Protein AF-A0A8J8L079-F1 (afdb_monomer)

Secondary structure (DSSP, 8-state):
-----PPPHHHHHHHHIIIIIHHHHHHHHHHHHTT--HHHHHHHHHHHHHHHHHHHHHHHHHHHTS-TT-HHHHHHHHHHHHHS--S--HHHHHHHHHHHHHHHHHHHGGGSPTTHHHHSSSHHHHHHHHHHTTSGGGSHHHHTTTS-TTTT-----

Structure (mmCIF, N/CA/C/O backbone):
data_AF-A0A8J8L079-F1
#
_entry.id   AF-A0A8J8L079-F1
#
loop_
_atom_site.group_PDB
_atom_site.id
_atom_site.type_symbol
_atom_site.label_atom_id
_atom_site.label_alt_id
_atom_site.label_comp_id
_atom_site.label_asym_id
_atom_site.label_entity_id
_atom_site.label_seq_id
_atom_site.pdbx_PDB_ins_code
_atom_site.Cartn_x
_atom_site.Cartn_y
_atom_site.Cartn_z
_atom_site.occupancy
_atom_site.B_iso_or_equiv
_atom_site.auth_seq_id
_atom_site.auth_comp_id
_atom_site.auth_asym_id
_atom_site.auth_atom_id
_atom_site.pdbx_PDB_model_num
ATOM 1 N N . MET A 1 1 ? 16.466 -26.118 -8.893 1.00 33.19 1 MET A N 1
ATOM 2 C CA . MET A 1 1 ? 17.433 -25.226 -9.558 1.00 33.19 1 MET A CA 1
ATOM 3 C C . MET A 1 1 ? 16.615 -23.989 -9.813 1.00 33.19 1 MET A C 1
ATOM 5 O O . MET A 1 1 ? 15.963 -23.904 -10.842 1.00 33.19 1 MET A O 1
ATOM 9 N N . ASP A 1 2 ? 16.467 -23.184 -8.764 1.00 33.34 2 ASP A N 1
ATOM 10 C CA . ASP A 1 2 ? 15.599 -22.016 -8.809 1.00 33.34 2 ASP A CA 1
ATOM 11 C C . ASP A 1 2 ? 16.392 -20.956 -9.545 1.00 33.34 2 ASP A C 1
ATOM 13 O O . ASP A 1 2 ? 17.354 -20.402 -9.014 1.00 33.34 2 ASP A O 1
ATOM 17 N N . ASP A 1 3 ? 16.046 -20.778 -10.813 1.00 37.53 3 ASP A N 1
ATOM 18 C CA . ASP A 1 3 ? 16.428 -19.600 -11.564 1.00 37.53 3 ASP A CA 1
ATOM 19 C C . ASP A 1 3 ? 15.745 -18.431 -10.838 1.00 37.53 3 ASP A C 1
ATOM 21 O O . ASP A 1 3 ? 14.568 -18.142 -11.043 1.00 37.53 3 ASP A O 1
ATOM 25 N N . LEU A 1 4 ? 16.441 -17.853 -9.854 1.00 45.84 4 LEU A N 1
ATOM 26 C CA . LEU A 1 4 ? 16.062 -16.607 -9.199 1.00 45.84 4 LEU A CA 1
ATOM 27 C C . LEU A 1 4 ? 16.281 -15.508 -10.232 1.00 45.84 4 LEU A C 1
ATOM 29 O O . LEU A 1 4 ? 17.244 -14.747 -10.155 1.00 45.84 4 LEU A O 1
ATOM 33 N N . THR A 1 5 ? 15.420 -15.461 -11.245 1.00 58.56 5 THR A N 1
ATOM 34 C CA . THR A 1 5 ? 15.330 -14.292 -12.104 1.00 58.56 5 THR A CA 1
ATOM 35 C C . THR A 1 5 ? 14.971 -13.145 -11.171 1.00 58.56 5 THR A C 1
ATOM 37 O O . THR A 1 5 ? 13.895 -13.140 -10.570 1.00 58.56 5 THR A O 1
ATOM 40 N N . ALA A 1 6 ? 15.927 -12.244 -10.938 1.00 80.88 6 ALA A N 1
ATOM 41 C CA . ALA A 1 6 ? 15.677 -11.049 -10.154 1.00 80.88 6 ALA A CA 1
ATOM 42 C C . ALA A 1 6 ? 14.490 -10.321 -10.797 1.00 80.88 6 ALA A C 1
ATOM 44 O O . ALA A 1 6 ? 14.470 -10.135 -12.016 1.00 80.88 6 ALA A O 1
ATOM 45 N N . MET A 1 7 ? 13.483 -9.988 -9.988 1.00 90.56 7 MET A N 1
ATOM 46 C CA . MET A 1 7 ? 12.340 -9.210 -10.460 1.00 90.56 7 MET A CA 1
ATOM 47 C C . MET A 1 7 ? 12.852 -7.875 -11.003 1.00 90.56 7 MET A C 1
ATOM 49 O O . MET A 1 7 ? 13.812 -7.309 -10.481 1.00 90.56 7 MET A O 1
ATOM 53 N N . THR A 1 8 ? 12.217 -7.376 -12.060 1.00 94.69 8 THR A N 1
ATOM 54 C CA . THR A 1 8 ? 12.486 -6.003 -12.521 1.00 94.69 8 THR A CA 1
ATOM 55 C C . THR A 1 8 ? 12.064 -4.990 -11.448 1.00 94.69 8 THR A C 1
ATOM 57 O O . THR A 1 8 ? 11.170 -5.312 -10.666 1.00 94.69 8 THR A O 1
ATOM 60 N N . PRO A 1 9 ? 12.592 -3.755 -11.440 1.00 96.56 9 PRO A N 1
ATOM 61 C CA . PRO A 1 9 ? 12.195 -2.739 -10.459 1.00 96.56 9 PRO A CA 1
ATOM 62 C C . PRO A 1 9 ? 10.676 -2.503 -10.384 1.00 96.56 9 PRO A C 1
ATOM 64 O O . PRO A 1 9 ? 10.096 -2.482 -9.299 1.00 96.56 9 PRO A O 1
ATOM 67 N N . ALA A 1 10 ? 9.990 -2.437 -11.533 1.00 97.19 10 ALA A N 1
ATOM 68 C CA . ALA A 1 10 ? 8.532 -2.296 -11.583 1.00 97.19 10 ALA A CA 1
ATOM 69 C C . ALA A 1 10 ? 7.799 -3.522 -11.003 1.00 97.19 10 ALA A C 1
ATOM 71 O O . ALA A 1 10 ? 6.830 -3.390 -10.254 1.00 97.19 10 ALA A O 1
ATOM 72 N N . GLU A 1 11 ? 8.279 -4.732 -11.306 1.00 97.12 11 GLU A N 1
ATOM 73 C CA . GLU A 1 11 ? 7.733 -5.970 -10.741 1.00 97.12 11 GLU A CA 1
ATOM 74 C C . GLU A 1 11 ? 7.993 -6.074 -9.229 1.00 97.12 11 GLU A C 1
ATOM 76 O O . GLU A 1 11 ? 7.116 -6.510 -8.477 1.00 97.12 11 GLU A O 1
ATOM 81 N N . THR A 1 12 ? 9.164 -5.632 -8.765 1.00 97.38 12 THR A N 1
ATOM 82 C CA . THR A 1 12 ? 9.504 -5.526 -7.345 1.00 97.38 12 THR A CA 1
ATOM 83 C C . THR A 1 12 ? 8.547 -4.572 -6.642 1.00 97.38 12 THR A C 1
ATOM 85 O O . THR A 1 12 ? 7.959 -4.961 -5.632 1.00 97.38 12 THR A O 1
ATOM 88 N N . ALA A 1 13 ? 8.310 -3.380 -7.195 1.00 97.88 13 ALA A N 1
ATOM 89 C CA . ALA A 1 13 ? 7.375 -2.407 -6.639 1.00 97.88 13 ALA A CA 1
ATOM 90 C C . ALA A 1 13 ? 5.954 -2.982 -6.509 1.00 97.88 13 ALA A C 1
ATOM 92 O O . ALA A 1 13 ? 5.388 -2.991 -5.414 1.00 97.88 13 ALA A O 1
ATOM 93 N N . LEU A 1 14 ? 5.413 -3.581 -7.577 1.00 98.25 14 LEU A N 1
ATOM 94 C CA . LEU A 1 14 ? 4.108 -4.259 -7.546 1.00 98.25 14 LEU A CA 1
ATOM 95 C C . LEU A 1 14 ? 4.072 -5.394 -6.506 1.00 98.25 14 LEU A C 1
ATOM 97 O O . LEU A 1 14 ? 3.123 -5.516 -5.724 1.00 98.25 14 LEU A O 1
ATOM 101 N N . SER A 1 15 ? 5.130 -6.206 -6.437 1.00 97.81 15 SER A N 1
ATOM 102 C CA . SER A 1 15 ? 5.268 -7.257 -5.426 1.00 97.81 15 SER A CA 1
ATOM 103 C C . SER A 1 15 ? 5.249 -6.685 -4.006 1.00 97.81 15 SER A C 1
ATOM 105 O O . SER A 1 15 ? 4.612 -7.271 -3.129 1.00 97.81 15 SER A O 1
ATOM 107 N N . LEU A 1 16 ? 5.917 -5.559 -3.744 1.00 98.00 16 LEU A N 1
ATOM 108 C CA . LEU A 1 16 ? 5.918 -4.913 -2.430 1.00 98.00 16 LEU A CA 1
ATOM 109 C C . LEU A 1 16 ? 4.517 -4.426 -2.053 1.00 98.00 16 LEU A C 1
ATOM 111 O O . LEU A 1 16 ? 4.025 -4.786 -0.978 1.00 98.00 16 LEU A O 1
ATOM 115 N N . LEU A 1 17 ? 3.826 -3.728 -2.956 1.00 98.19 17 LEU A N 1
ATOM 116 C CA . LEU A 1 17 ? 2.460 -3.255 -2.723 1.00 98.19 17 LEU A CA 1
ATOM 117 C C . LEU A 1 17 ? 1.517 -4.409 -2.334 1.00 98.19 17 LEU A C 1
ATOM 119 O O . LEU A 1 17 ? 0.853 -4.348 -1.298 1.00 98.19 17 LEU A O 1
ATOM 123 N N . PHE A 1 18 ? 1.518 -5.522 -3.077 1.00 98.06 18 PHE A N 1
ATOM 124 C CA . PHE A 1 18 ? 0.526 -6.594 -2.878 1.00 98.06 18 PHE A CA 1
ATOM 125 C C . PHE A 1 18 ? 0.964 -7.751 -1.965 1.00 98.06 18 PHE A C 1
ATOM 127 O O . PHE A 1 18 ? 0.120 -8.465 -1.401 1.00 98.06 18 PHE A O 1
ATOM 134 N N . ARG A 1 19 ? 2.270 -7.964 -1.753 1.00 96.38 19 ARG A N 1
ATOM 135 C CA . ARG A 1 19 ? 2.754 -8.931 -0.748 1.00 96.38 19 ARG A CA 1
ATOM 136 C C . ARG A 1 19 ? 2.970 -8.311 0.619 1.00 96.38 19 ARG A C 1
ATOM 138 O O . ARG A 1 19 ? 2.817 -9.044 1.597 1.00 96.38 19 ARG A O 1
ATOM 145 N N . LYS A 1 20 ? 3.372 -7.039 0.700 1.00 96.00 20 LYS A N 1
ATOM 146 C CA . LYS A 1 20 ? 3.748 -6.397 1.967 1.00 96.00 20 LYS A CA 1
ATOM 147 C C . LYS A 1 20 ? 2.668 -5.466 2.484 1.00 96.00 20 LYS A C 1
ATOM 149 O O . LYS A 1 20 ? 2.304 -5.627 3.639 1.00 96.00 20 LYS A O 1
ATOM 154 N N . LEU A 1 21 ? 2.130 -4.564 1.663 1.00 98.31 21 LEU A N 1
ATOM 155 C CA . LEU A 1 21 ? 1.194 -3.541 2.148 1.00 98.31 21 LEU A CA 1
ATOM 156 C C . LEU A 1 21 ? -0.267 -3.998 2.141 1.00 98.31 21 LEU A C 1
ATOM 158 O O . LEU A 1 21 ? -0.940 -3.869 3.161 1.00 98.31 21 LEU A O 1
ATOM 162 N N . HIS A 1 22 ? -0.738 -4.615 1.055 1.00 98.25 22 HIS A N 1
ATOM 163 C CA . HIS A 1 22 ? -2.122 -5.090 0.935 1.00 98.25 22 HIS A CA 1
ATOM 164 C C . HIS A 1 22 ? -2.608 -5.929 2.137 1.00 98.25 22 HIS A C 1
ATOM 166 O O . HIS A 1 22 ? -3.701 -5.665 2.636 1.00 98.25 22 HIS A O 1
ATOM 172 N N . PRO A 1 23 ? -1.826 -6.887 2.687 1.00 98.06 23 PRO A N 1
ATOM 173 C CA . PRO A 1 23 ? -2.260 -7.646 3.862 1.00 98.06 23 PRO A CA 1
ATOM 174 C C . PRO A 1 23 ? -2.579 -6.791 5.093 1.00 98.06 23 PRO A C 1
ATOM 176 O O . PRO A 1 23 ? -3.427 -7.182 5.885 1.00 98.06 23 PRO A O 1
ATOM 179 N N . HIS A 1 24 ? -1.942 -5.629 5.260 1.00 98.38 24 HIS A N 1
ATOM 180 C CA . HIS A 1 24 ? -2.239 -4.734 6.379 1.00 98.38 24 HIS A CA 1
ATOM 181 C C . HIS A 1 24 ? -3.590 -4.030 6.224 1.00 98.38 24 HIS A C 1
ATOM 183 O O . HIS A 1 24 ? -4.258 -3.798 7.232 1.00 98.38 24 HIS A O 1
ATOM 189 N N . LEU A 1 25 ? -4.013 -3.740 4.987 1.00 98.25 25 LEU A N 1
ATOM 190 C CA . LEU A 1 25 ? -5.367 -3.255 4.709 1.00 98.25 25 LEU A CA 1
ATOM 191 C C . LEU A 1 25 ? -6.395 -4.342 5.035 1.00 98.25 25 LEU A C 1
ATOM 193 O O . LEU A 1 25 ? -7.384 -4.087 5.716 1.00 98.25 25 LEU A O 1
ATOM 197 N N . GLU A 1 26 ? -6.128 -5.582 4.625 1.00 97.88 26 GLU A N 1
ATOM 198 C CA . GLU A 1 26 ? -7.019 -6.703 4.925 1.00 97.88 26 GLU A CA 1
ATOM 199 C C . GLU A 1 26 ? -7.104 -6.985 6.427 1.00 97.88 26 GLU A C 1
ATOM 201 O O . GLU A 1 26 ? -8.205 -7.140 6.955 1.00 97.88 26 GLU A O 1
ATOM 206 N N . ASP A 1 27 ? -5.982 -6.986 7.147 1.00 98.06 27 ASP A N 1
ATOM 207 C CA . ASP A 1 27 ? -5.970 -7.134 8.606 1.00 98.06 27 ASP A CA 1
ATOM 208 C C . ASP A 1 27 ? -6.814 -6.045 9.289 1.00 98.06 27 ASP A C 1
ATOM 210 O O . ASP A 1 27 ? -7.569 -6.347 10.218 1.00 98.06 27 ASP A O 1
ATOM 214 N N . ALA A 1 28 ? -6.731 -4.797 8.810 1.00 97.56 28 ALA A N 1
ATOM 215 C CA . ALA A 1 28 ? -7.531 -3.681 9.308 1.00 97.56 28 ALA A CA 1
ATOM 216 C C . ALA A 1 28 ? -9.029 -3.897 9.053 1.00 97.56 28 ALA A C 1
ATOM 218 O O . ALA A 1 28 ? -9.827 -3.838 9.988 1.00 97.56 28 ALA A O 1
ATOM 219 N N . ALA A 1 29 ? -9.414 -4.229 7.817 1.00 96.56 29 ALA A N 1
ATOM 220 C CA . ALA A 1 29 ? -10.805 -4.499 7.458 1.00 96.56 29 ALA A CA 1
ATOM 221 C C . ALA A 1 29 ? -11.401 -5.642 8.298 1.00 96.56 29 ALA A C 1
ATOM 223 O O . ALA A 1 29 ? -12.502 -5.522 8.837 1.00 96.56 29 ALA A O 1
ATOM 224 N N . HIS A 1 30 ? -10.649 -6.730 8.485 1.00 97.00 30 HIS A N 1
ATOM 225 C CA . HIS A 1 30 ? -11.069 -7.853 9.320 1.00 97.00 30 HIS A CA 1
ATOM 226 C C . HIS A 1 30 ? -11.174 -7.482 10.805 1.00 97.00 30 HIS A C 1
ATOM 228 O O . HIS A 1 30 ? -12.050 -7.998 11.502 1.00 97.00 30 HIS A O 1
ATOM 234 N N . ALA A 1 31 ? -10.284 -6.628 11.313 1.00 96.62 31 ALA A N 1
ATOM 235 C CA . ALA A 1 31 ? -10.343 -6.144 12.688 1.00 96.62 31 ALA A CA 1
ATOM 236 C C . ALA A 1 31 ? -11.593 -5.279 12.917 1.00 96.62 31 ALA A C 1
ATOM 238 O O . ALA A 1 31 ? -12.323 -5.508 13.883 1.00 96.62 31 ALA A O 1
ATOM 239 N N . LEU A 1 32 ? -11.892 -4.363 11.992 1.00 94.50 32 LEU A N 1
ATOM 240 C CA . LEU A 1 32 ? -13.083 -3.511 12.045 1.00 94.50 32 LEU A CA 1
ATOM 241 C C . LEU A 1 32 ? -14.375 -4.329 11.974 1.00 94.50 32 LEU A C 1
ATOM 243 O O . LEU A 1 32 ? -15.256 -4.153 12.812 1.00 94.50 32 LEU A O 1
ATOM 247 N N . ALA A 1 33 ? -14.457 -5.295 11.054 1.00 95.06 33 ALA A N 1
ATOM 248 C CA . ALA A 1 33 ? -15.627 -6.164 10.909 1.00 95.06 33 ALA A CA 1
ATOM 249 C C . ALA A 1 33 ? -15.948 -6.977 12.178 1.00 95.06 33 ALA A C 1
ATOM 251 O O . ALA A 1 33 ? -17.098 -7.352 12.404 1.00 95.06 33 ALA A O 1
ATOM 252 N N . ARG A 1 34 ? -14.943 -7.253 13.020 1.00 96.31 34 ARG A N 1
ATOM 253 C CA . ARG A 1 34 ? -15.115 -7.952 14.303 1.00 96.31 34 ARG A CA 1
ATOM 254 C C . ARG A 1 34 ? -15.252 -7.017 15.507 1.00 96.31 34 ARG A C 1
ATOM 256 O O . ARG A 1 34 ? -15.377 -7.518 16.622 1.00 96.31 34 ARG A O 1
ATOM 263 N N . GLY A 1 35 ? -15.206 -5.698 15.312 1.00 94.69 35 GLY A N 1
ATOM 264 C CA . GLY A 1 35 ? -15.239 -4.721 16.401 1.00 94.69 35 GLY A CA 1
ATOM 265 C C . GLY A 1 35 ? -14.001 -4.786 17.299 1.00 94.69 35 GLY A C 1
ATOM 266 O O . GLY A 1 35 ? -14.128 -4.811 18.523 1.00 94.69 35 GLY A O 1
ATOM 267 N N . ALA A 1 36 ? -12.808 -4.881 16.702 1.00 94.81 36 ALA A N 1
ATOM 268 C CA . ALA A 1 36 ? -11.546 -4.905 17.437 1.00 94.81 36 ALA A CA 1
ATOM 269 C C . ALA A 1 36 ? -11.406 -3.702 18.382 1.00 94.81 36 ALA A C 1
ATOM 271 O O . ALA A 1 36 ? -11.788 -2.578 18.062 1.00 94.81 36 ALA A O 1
ATOM 272 N N . ALA A 1 37 ? -10.822 -3.941 19.555 1.00 94.94 37 ALA A N 1
ATOM 273 C CA . ALA A 1 37 ? -10.591 -2.886 20.534 1.00 94.94 37 ALA A CA 1
ATOM 274 C C . ALA A 1 37 ? -9.522 -1.893 20.046 1.00 94.94 37 ALA A C 1
ATOM 276 O O . ALA A 1 37 ? -8.586 -2.276 19.344 1.00 94.94 37 ALA A O 1
ATOM 277 N N . ARG A 1 38 ? -9.586 -0.645 20.525 1.00 94.31 38 ARG A N 1
ATOM 278 C CA . ARG A 1 38 ? -8.629 0.428 20.191 1.00 94.31 38 ARG A CA 1
ATOM 279 C C . ARG A 1 38 ? -7.160 -0.000 20.267 1.00 94.31 38 ARG A C 1
ATOM 281 O O . ARG A 1 38 ? -6.416 0.193 19.315 1.00 94.31 38 ARG A O 1
ATOM 288 N N . ARG A 1 39 ? -6.760 -0.692 21.339 1.00 94.56 39 ARG A N 1
ATOM 289 C CA . ARG A 1 39 ? -5.384 -1.202 21.514 1.00 94.56 39 ARG A CA 1
ATOM 290 C C . ARG A 1 39 ? -4.930 -2.142 20.389 1.00 94.56 39 ARG A C 1
ATOM 292 O O . ARG A 1 39 ? -3.744 -2.223 20.073 1.00 94.56 39 ARG A O 1
ATOM 299 N N . GLU A 1 40 ? -5.851 -2.910 19.812 1.00 96.69 40 GLU A N 1
ATOM 300 C CA . GLU A 1 40 ? -5.541 -3.756 18.662 1.00 96.69 40 GLU A CA 1
ATOM 301 C C . GLU A 1 40 ? -5.331 -2.915 17.400 1.00 96.69 40 GLU A C 1
ATOM 303 O O . GLU A 1 40 ? -4.367 -3.172 16.679 1.00 96.69 40 GLU A O 1
ATOM 308 N N . LEU A 1 41 ? -6.164 -1.895 17.181 1.00 96.62 41 LEU A N 1
ATOM 309 C CA . LEU A 1 41 ? -6.032 -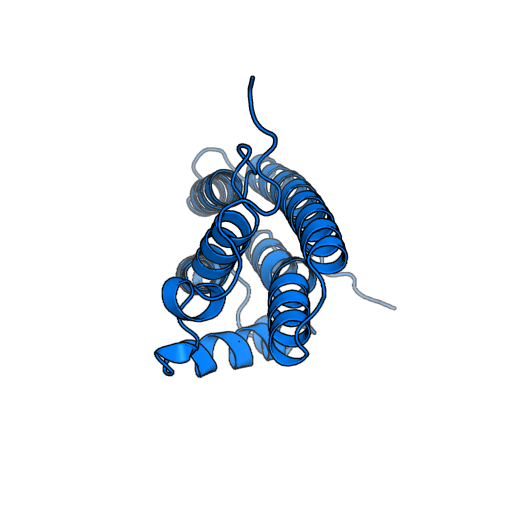0.954 16.065 1.00 96.62 41 LEU A CA 1
ATOM 310 C C . LEU A 1 41 ? -4.725 -0.150 16.153 1.00 96.62 41 LEU A C 1
ATOM 312 O O . LEU A 1 41 ? -3.995 -0.085 15.172 1.00 96.62 41 LEU A O 1
ATOM 316 N N . GLU A 1 42 ? -4.345 0.337 17.336 1.00 96.19 42 GLU A N 1
ATOM 317 C CA . GLU A 1 42 ? -3.044 0.989 17.582 1.00 96.19 42 GLU A CA 1
ATOM 318 C C . GLU A 1 42 ? -1.866 0.069 17.221 1.00 96.19 42 GLU A C 1
ATOM 320 O O . GLU A 1 42 ? -0.886 0.478 16.598 1.00 96.19 42 GLU A O 1
ATOM 325 N N . ARG A 1 43 ? -1.960 -1.224 17.556 1.00 97.38 43 ARG A N 1
ATOM 326 C CA . ARG A 1 43 ? -0.936 -2.207 17.175 1.00 97.38 43 ARG A CA 1
ATOM 327 C C . ARG A 1 43 ? -0.897 -2.430 15.662 1.00 97.38 43 ARG A C 1
ATOM 329 O O . ARG A 1 43 ? 0.186 -2.631 15.112 1.00 97.38 43 ARG A O 1
ATOM 336 N N . LEU A 1 44 ? -2.050 -2.472 14.997 1.00 98.19 44 LEU A N 1
ATOM 337 C CA . LEU A 1 44 ? -2.114 -2.602 13.540 1.00 98.19 44 LEU A CA 1
ATOM 338 C C . LEU A 1 44 ? -1.562 -1.354 12.845 1.00 98.19 44 LEU A C 1
ATOM 340 O O . LEU A 1 44 ? -0.845 -1.499 11.857 1.00 98.19 44 LEU A O 1
ATOM 344 N N . HIS A 1 45 ? -1.789 -0.170 13.413 1.00 97.88 45 HIS A N 1
ATOM 345 C CA . HIS A 1 45 ? -1.198 1.075 12.942 1.00 97.88 45 HIS A CA 1
ATOM 346 C C . HIS A 1 45 ? 0.331 1.001 12.923 1.00 97.88 45 HIS A C 1
ATOM 348 O O . HIS A 1 45 ? 0.940 1.133 11.864 1.00 97.88 45 HIS A O 1
ATOM 354 N N . LEU A 1 46 ? 0.962 0.665 14.053 1.00 97.19 46 LEU A N 1
ATOM 355 C CA . LEU A 1 46 ? 2.424 0.541 14.133 1.00 97.19 46 LEU A CA 1
ATOM 356 C C . LEU A 1 46 ? 2.988 -0.480 13.132 1.00 97.19 46 LEU A C 1
ATOM 358 O O . LEU A 1 46 ? 4.056 -0.272 12.550 1.00 97.19 46 LEU A O 1
ATOM 362 N N . LYS A 1 47 ? 2.266 -1.586 12.908 1.00 98.25 47 LYS A N 1
ATOM 363 C CA . LYS A 1 47 ? 2.644 -2.588 11.902 1.00 98.25 47 LYS A CA 1
ATOM 364 C C . LYS A 1 47 ? 2.588 -2.021 10.485 1.00 98.25 47 LYS A C 1
ATOM 366 O O . LYS A 1 47 ? 3.525 -2.261 9.729 1.00 98.25 47 LYS A O 1
ATOM 371 N N . LEU A 1 48 ? 1.530 -1.284 10.146 1.00 98.38 48 LEU A N 1
ATOM 372 C CA . LEU A 1 48 ? 1.383 -0.645 8.841 1.00 98.38 48 LEU A CA 1
ATOM 373 C C . LEU A 1 48 ? 2.500 0.377 8.600 1.00 98.38 48 LEU A C 1
ATOM 375 O O . LEU A 1 48 ? 3.165 0.306 7.572 1.00 98.38 48 LEU A O 1
ATOM 379 N N . ILE A 1 49 ? 2.771 1.256 9.568 1.00 97.75 49 ILE A N 1
ATOM 380 C CA . ILE A 1 49 ? 3.848 2.257 9.482 1.00 97.75 49 ILE A CA 1
ATOM 381 C C . ILE A 1 49 ? 5.205 1.580 9.267 1.00 97.75 49 ILE A C 1
ATOM 383 O O . ILE A 1 49 ? 5.952 1.943 8.362 1.00 97.75 49 ILE A O 1
ATOM 387 N N . THR A 1 50 ? 5.494 0.520 10.025 1.00 97.75 50 THR A N 1
ATOM 388 C CA . THR A 1 50 ? 6.732 -0.257 9.854 1.00 97.75 50 THR A CA 1
ATOM 389 C C . THR A 1 50 ? 6.826 -0.898 8.465 1.00 97.75 50 THR A C 1
ATOM 391 O O . THR A 1 5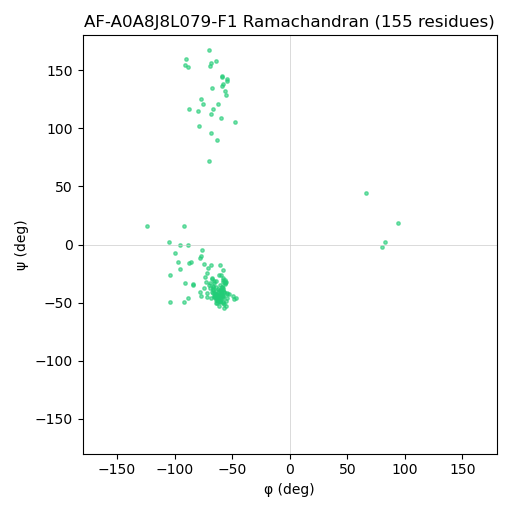0 ? 7.906 -0.957 7.88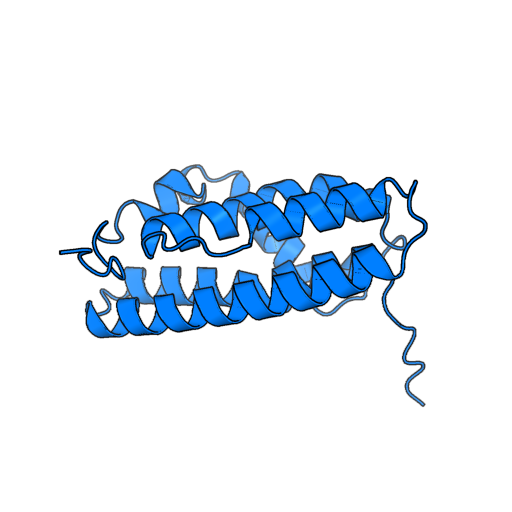0 1.00 97.75 50 THR A O 1
ATOM 394 N N . ALA A 1 51 ? 5.718 -1.421 7.936 1.00 98.38 51 ALA A N 1
ATOM 395 C CA . ALA A 1 51 ? 5.691 -2.038 6.613 1.00 98.38 51 ALA A CA 1
ATOM 396 C C . ALA A 1 51 ? 5.864 -1.009 5.489 1.00 98.38 51 ALA A C 1
ATOM 398 O O . ALA A 1 51 ? 6.561 -1.297 4.515 1.00 98.38 51 ALA A O 1
ATOM 399 N N . ARG A 1 52 ? 5.286 0.187 5.646 1.00 98.38 52 ARG A N 1
ATOM 400 C CA . ARG A 1 52 ? 5.463 1.317 4.728 1.00 98.38 52 ARG A CA 1
ATOM 401 C C . ARG A 1 52 ? 6.907 1.786 4.694 1.00 98.38 52 ARG A C 1
ATOM 403 O O . ARG A 1 52 ? 7.474 1.793 3.614 1.00 98.38 52 ARG A O 1
ATOM 410 N N . LEU A 1 53 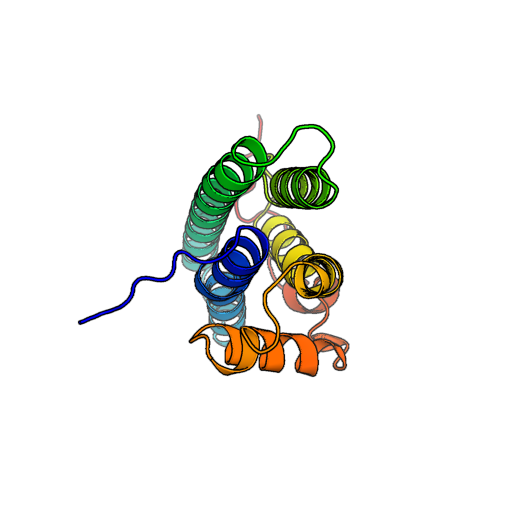? 7.533 2.033 5.847 1.00 98.31 53 LEU A N 1
ATOM 411 C CA . LEU A 1 53 ? 8.950 2.423 5.917 1.00 98.31 53 LEU A CA 1
ATOM 412 C C . LEU A 1 53 ? 9.866 1.425 5.200 1.00 98.31 53 LEU A C 1
ATOM 414 O O . LEU A 1 53 ? 10.699 1.814 4.395 1.00 98.31 53 LEU A O 1
ATOM 418 N N . LYS A 1 54 ? 9.663 0.122 5.429 1.00 98.19 54 LYS A N 1
ATOM 419 C CA . LYS A 1 54 ? 10.427 -0.924 4.727 1.00 98.19 54 LYS A CA 1
ATOM 420 C C . LYS A 1 54 ? 10.148 -0.974 3.229 1.00 98.19 54 LYS A C 1
ATOM 422 O O . LYS A 1 54 ? 10.998 -1.410 2.466 1.00 98.19 54 LYS A O 1
ATOM 427 N N . THR A 1 55 ? 8.931 -0.631 2.819 1.00 98.25 55 THR A N 1
ATOM 428 C CA . THR A 1 55 ? 8.566 -0.588 1.401 1.00 98.25 55 THR A CA 1
ATOM 429 C C . THR A 1 55 ? 9.229 0.607 0.730 1.00 98.25 55 THR A C 1
ATOM 431 O O . THR A 1 55 ? 9.834 0.417 -0.313 1.00 98.25 55 THR A O 1
ATOM 434 N N . VAL A 1 56 ? 9.191 1.781 1.363 1.00 98.50 56 VAL A N 1
ATOM 435 C CA . VAL A 1 56 ? 9.871 3.010 0.925 1.00 98.50 56 VAL A CA 1
ATOM 436 C C . VAL A 1 56 ? 11.367 2.765 0.746 1.00 98.50 56 VAL A C 1
ATOM 438 O O . VAL A 1 56 ? 11.865 2.957 -0.352 1.00 98.50 56 VAL A O 1
ATOM 441 N N . GLU A 1 57 ? 12.050 2.219 1.758 1.00 98.25 57 GLU A N 1
ATOM 442 C CA . GLU A 1 57 ? 13.492 1.913 1.689 1.00 98.25 57 GLU A CA 1
ATOM 443 C C . GLU A 1 57 ? 13.845 1.032 0.478 1.00 98.25 57 GLU A C 1
ATOM 445 O O . GLU A 1 57 ? 14.842 1.253 -0.205 1.00 98.25 57 GLU A O 1
ATOM 450 N N . LEU A 1 58 ? 13.013 0.028 0.184 1.00 98.19 58 LEU A N 1
ATOM 451 C CA . LEU A 1 58 ? 13.234 -0.856 -0.960 1.00 98.19 58 LEU A CA 1
ATOM 452 C C . LEU A 1 58 ? 12.901 -0.179 -2.293 1.00 98.19 58 LEU A C 1
ATOM 454 O O . LEU A 1 58 ? 13.601 -0.414 -3.268 1.00 98.19 58 LEU A O 1
ATOM 458 N N . LEU A 1 59 ? 11.854 0.644 -2.353 1.00 97.94 59 LEU A N 1
ATOM 459 C CA . LEU A 1 59 ? 11.496 1.389 -3.561 1.00 97.94 59 LEU A CA 1
ATOM 460 C C . LEU A 1 59 ? 12.562 2.435 -3.911 1.00 97.94 59 LEU A C 1
ATOM 462 O O . LEU A 1 59 ? 12.926 2.549 -5.076 1.00 97.94 59 LEU A O 1
ATOM 466 N N . GLU A 1 60 ? 13.089 3.148 -2.914 1.00 97.81 60 GLU A N 1
ATOM 467 C CA . GLU A 1 60 ? 14.203 4.088 -3.078 1.00 97.81 60 GLU A CA 1
ATOM 468 C C . GLU A 1 60 ? 15.454 3.368 -3.593 1.00 97.81 60 GLU A C 1
ATOM 470 O O . GLU A 1 60 ? 16.053 3.811 -4.567 1.00 97.81 60 GLU A O 1
ATOM 475 N N . ALA A 1 61 ? 15.792 2.199 -3.038 1.00 97.31 61 ALA A N 1
ATOM 476 C CA . ALA A 1 61 ? 16.920 1.403 -3.526 1.00 97.31 61 ALA A CA 1
ATOM 477 C C . ALA A 1 61 ? 16.745 0.930 -4.986 1.00 97.31 61 ALA A C 1
ATOM 479 O O . ALA A 1 61 ? 17.710 0.898 -5.750 1.00 97.31 61 ALA A O 1
ATOM 480 N N . GLU A 1 62 ? 15.525 0.561 -5.389 1.00 96.94 62 GLU A N 1
ATOM 481 C CA . GLU A 1 62 ? 15.216 0.198 -6.779 1.00 96.94 62 GLU A CA 1
ATOM 482 C C . GLU A 1 62 ? 15.267 1.419 -7.716 1.00 96.94 62 GLU A C 1
ATOM 484 O O . GLU A 1 62 ? 15.704 1.289 -8.860 1.00 96.94 62 GLU A O 1
ATOM 489 N N . ALA A 1 63 ? 14.863 2.602 -7.241 1.00 96.38 63 ALA A N 1
ATOM 490 C CA . ALA A 1 63 ? 14.957 3.854 -7.991 1.00 96.38 63 ALA A CA 1
ATOM 491 C C . ALA A 1 63 ? 16.419 4.293 -8.189 1.00 96.38 63 ALA A C 1
ATOM 493 O O . ALA A 1 63 ? 16.821 4.573 -9.315 1.00 96.38 63 ALA A O 1
ATOM 494 N N . GLU A 1 64 ? 17.243 4.256 -7.136 1.00 95.62 64 GLU A N 1
ATOM 495 C CA . GLU A 1 64 ? 18.675 4.599 -7.183 1.00 95.62 64 GLU A CA 1
ATOM 496 C C . GLU A 1 64 ? 19.486 3.687 -8.120 1.00 95.62 64 GLU A C 1
ATOM 498 O O . GLU A 1 64 ? 20.534 4.078 -8.638 1.00 95.62 64 GLU A O 1
ATOM 503 N N . ALA A 1 65 ? 19.018 2.456 -8.343 1.00 93.62 65 ALA A N 1
ATOM 504 C CA . ALA A 1 65 ? 19.651 1.507 -9.254 1.00 93.62 65 ALA A CA 1
ATOM 505 C C . ALA A 1 65 ? 19.349 1.788 -10.741 1.00 93.62 65 ALA A C 1
ATOM 507 O O . ALA A 1 65 ? 19.978 1.187 -11.622 1.00 93.62 65 ALA A O 1
ATOM 508 N N . LEU A 1 66 ? 18.388 2.666 -11.036 1.00 95.00 66 LEU A N 1
ATOM 509 C CA . LEU A 1 66 ? 18.005 3.050 -12.391 1.00 95.00 66 LEU A CA 1
ATOM 510 C C . LEU A 1 66 ? 18.812 4.267 -12.885 1.00 95.00 66 LEU A C 1
ATOM 512 O O . LEU A 1 66 ? 19.380 5.017 -12.096 1.00 95.00 66 LEU A O 1
ATOM 516 N N . PRO A 1 67 ? 18.887 4.490 -14.211 1.00 93.69 67 PRO A N 1
ATOM 517 C CA . PRO A 1 67 ? 19.449 5.724 -14.757 1.00 93.69 67 PRO A CA 1
ATOM 518 C C . PRO A 1 67 ? 18.687 6.968 -14.272 1.00 93.69 67 PRO A C 1
ATOM 520 O O . PRO A 1 67 ? 17.464 6.927 -14.186 1.00 93.69 67 PRO A O 1
ATOM 523 N N . GLU A 1 68 ? 19.399 8.080 -14.060 1.00 82.75 68 GLU A N 1
ATOM 524 C CA . GLU A 1 68 ? 18.856 9.347 -13.523 1.00 82.75 68 GLU A CA 1
ATOM 525 C C . GLU A 1 68 ? 17.674 9.911 -14.344 1.00 82.75 68 GLU A C 1
ATOM 527 O O . GLU A 1 68 ? 16.724 10.430 -13.778 1.00 82.75 68 GLU A O 1
ATOM 532 N N . ASP A 1 69 ? 17.667 9.719 -15.670 1.00 88.62 69 ASP A N 1
ATOM 533 C CA . ASP A 1 69 ? 16.577 10.160 -16.563 1.00 88.62 69 ASP A CA 1
ATOM 534 C C . ASP A 1 69 ? 15.492 9.081 -16.797 1.00 88.62 69 ASP A C 1
ATOM 536 O O . ASP A 1 69 ? 14.739 9.134 -17.775 1.00 88.62 69 ASP A O 1
ATOM 540 N N . SER A 1 70 ? 15.444 8.030 -15.973 1.00 94.19 70 SER A N 1
ATOM 541 C CA . SER A 1 70 ? 14.485 6.931 -16.129 1.00 94.19 70 SER A CA 1
ATOM 542 C C . SER A 1 70 ? 13.082 7.359 -15.679 1.00 94.19 70 SER A C 1
ATOM 544 O O . SER A 1 70 ? 12.893 7.621 -14.493 1.00 94.19 70 SER A O 1
ATOM 546 N N . PRO A 1 71 ? 12.051 7.303 -16.549 1.00 94.75 71 PRO A N 1
ATOM 547 C CA . PRO A 1 71 ? 10.672 7.580 -16.134 1.00 94.75 71 PRO A CA 1
ATOM 548 C C . PRO A 1 71 ? 10.191 6.652 -15.011 1.00 94.75 71 PRO A C 1
ATOM 550 O O . PRO A 1 71 ? 9.388 7.040 -14.172 1.00 94.75 71 PRO A O 1
ATOM 553 N N . LEU A 1 72 ? 10.705 5.417 -14.972 1.00 97.00 72 LEU A N 1
ATOM 554 C CA . LEU A 1 72 ? 10.393 4.483 -13.896 1.00 97.00 72 LEU A CA 1
ATOM 555 C C . LEU A 1 72 ? 11.021 4.917 -12.564 1.00 97.00 72 LEU A C 1
ATOM 557 O O . LEU A 1 72 ? 10.410 4.679 -11.532 1.00 97.00 72 LEU A O 1
ATOM 561 N N . ALA A 1 73 ? 12.196 5.556 -12.567 1.00 97.25 73 ALA A N 1
ATOM 562 C CA . ALA A 1 73 ? 12.800 6.055 -11.330 1.00 97.25 73 ALA A CA 1
ATOM 563 C C . ALA A 1 73 ? 11.912 7.137 -10.697 1.00 97.25 73 ALA A C 1
ATOM 565 O O . ALA A 1 73 ? 11.539 7.001 -9.537 1.00 97.25 73 ALA A O 1
ATOM 566 N N . GLU A 1 74 ? 11.452 8.114 -11.486 1.00 96.25 74 GLU A N 1
ATOM 567 C CA . GLU A 1 74 ? 10.541 9.176 -11.024 1.00 96.25 74 GLU A CA 1
ATOM 568 C C . GLU A 1 74 ? 9.210 8.619 -10.479 1.00 96.25 74 GLU A C 1
ATOM 570 O O . GLU A 1 74 ? 8.701 9.078 -9.450 1.00 96.25 74 GLU A O 1
ATOM 575 N N . LEU A 1 75 ? 8.653 7.587 -11.126 1.00 97.38 75 LEU A N 1
ATOM 576 C CA . LEU A 1 75 ? 7.454 6.897 -10.634 1.00 97.38 75 LEU A CA 1
ATOM 577 C C . LEU A 1 75 ? 7.697 6.218 -9.280 1.00 97.38 75 LEU A C 1
ATOM 579 O O . LEU A 1 75 ? 6.852 6.306 -8.387 1.00 97.38 75 LEU A O 1
ATOM 583 N N . LEU A 1 76 ? 8.839 5.543 -9.115 1.00 98.12 76 LEU A N 1
ATOM 584 C CA . LEU A 1 76 ? 9.198 4.883 -7.859 1.00 98.12 76 LEU A CA 1
ATOM 585 C C . LEU A 1 76 ? 9.470 5.900 -6.745 1.00 98.12 76 LEU A C 1
ATOM 587 O O . LEU A 1 76 ? 8.992 5.701 -5.633 1.00 98.12 76 LEU A O 1
ATOM 591 N N . GLU A 1 77 ? 10.148 7.009 -7.040 1.00 97.12 77 GLU A N 1
ATOM 592 C CA . GLU A 1 77 ? 10.370 8.115 -6.099 1.00 97.12 77 GLU A CA 1
ATOM 593 C C . GLU A 1 77 ? 9.051 8.753 -5.648 1.00 97.12 77 GLU A C 1
ATOM 595 O O . GLU A 1 77 ? 8.833 8.966 -4.454 1.00 97.12 77 GLU A O 1
ATOM 600 N N . THR A 1 78 ? 8.131 8.996 -6.585 1.00 97.25 78 THR A N 1
ATOM 601 C CA . THR A 1 78 ? 6.795 9.526 -6.279 1.00 97.25 78 THR A CA 1
ATOM 602 C C . THR A 1 78 ? 6.007 8.558 -5.397 1.00 97.25 78 THR A C 1
ATOM 604 O O . THR A 1 78 ? 5.397 8.963 -4.404 1.00 97.25 78 THR A O 1
ATOM 607 N N . LEU A 1 79 ? 6.043 7.262 -5.717 1.00 98.19 79 LEU A N 1
ATOM 608 C CA . LEU A 1 79 ? 5.399 6.229 -4.911 1.00 98.19 79 LEU A CA 1
ATOM 609 C C . LEU A 1 79 ? 6.006 6.146 -3.503 1.00 98.19 79 LEU A C 1
ATOM 611 O O . LEU A 1 79 ? 5.261 6.060 -2.525 1.00 98.19 79 LEU A O 1
ATOM 615 N N . SER A 1 80 ? 7.334 6.207 -3.386 1.00 98.12 80 SER A N 1
ATOM 616 C CA . SER A 1 80 ? 8.039 6.281 -2.104 1.00 98.12 80 SER A CA 1
ATOM 617 C C . SER A 1 80 ? 7.584 7.491 -1.298 1.00 98.12 80 SER A C 1
ATOM 619 O O . SER A 1 80 ? 7.171 7.330 -0.153 1.00 98.12 80 SER A O 1
ATOM 621 N N . ALA A 1 81 ? 7.559 8.682 -1.898 1.00 97.75 81 ALA A N 1
ATOM 622 C CA . ALA A 1 81 ? 7.114 9.903 -1.234 1.00 97.75 81 ALA A CA 1
ATOM 623 C C . ALA A 1 81 ? 5.675 9.785 -0.700 1.00 97.75 81 ALA A C 1
ATOM 625 O O . ALA A 1 81 ? 5.422 10.132 0.453 1.00 97.75 81 ALA A O 1
ATOM 626 N N . ASN A 1 82 ? 4.754 9.226 -1.490 1.00 97.12 82 ASN A N 1
ATOM 627 C CA . ASN A 1 82 ? 3.364 9.009 -1.077 1.00 97.12 82 ASN A CA 1
ATOM 628 C C . ASN A 1 82 ? 3.225 7.959 0.040 1.00 97.12 82 ASN A C 1
ATOM 630 O O . ASN A 1 82 ? 2.306 8.026 0.860 1.00 97.12 82 ASN A O 1
ATOM 634 N N . LEU A 1 83 ? 4.129 6.976 0.090 1.00 97.81 83 LEU A N 1
ATOM 635 C CA . LEU A 1 83 ? 4.135 5.929 1.109 1.00 97.81 83 LEU A CA 1
ATOM 636 C C . LEU A 1 83 ? 4.912 6.306 2.371 1.00 97.81 83 LEU A C 1
ATOM 638 O O . LEU A 1 83 ? 4.694 5.652 3.394 1.00 97.81 83 LEU A O 1
ATOM 642 N N . THR A 1 84 ? 5.755 7.335 2.346 1.00 97.88 84 THR A N 1
ATOM 643 C CA . THR A 1 84 ? 6.529 7.787 3.507 1.00 97.88 84 THR A CA 1
ATOM 644 C C . THR A 1 84 ? 5.608 8.250 4.635 1.00 97.88 84 THR A C 1
ATOM 646 O O . THR A 1 84 ? 4.812 9.167 4.441 1.00 97.88 84 THR A O 1
ATOM 649 N N . PRO A 1 85 ? 5.686 7.635 5.828 1.00 94.06 85 PRO A N 1
ATOM 650 C CA . PRO A 1 85 ? 4.949 8.117 6.987 1.00 94.06 85 PRO A CA 1
ATOM 651 C C . PRO A 1 85 ? 5.466 9.477 7.464 1.00 94.06 85 PRO A C 1
ATOM 653 O O . PRO A 1 85 ? 6.672 9.666 7.623 1.00 94.06 85 PRO A O 1
ATOM 656 N N . VAL A 1 86 ? 4.548 10.393 7.753 1.00 93.31 86 VAL A N 1
ATOM 657 C CA . VAL A 1 86 ? 4.805 11.775 8.192 1.00 93.31 86 VAL A CA 1
ATOM 658 C C . VAL A 1 86 ? 4.134 12.107 9.532 1.00 93.31 86 VAL A C 1
ATOM 660 O O . VAL A 1 86 ? 4.031 13.273 9.900 1.00 93.31 86 VAL A O 1
ATOM 663 N N . GLY A 1 87 ? 3.701 11.086 10.277 1.00 89.69 87 GLY A N 1
ATOM 664 C CA . GLY A 1 87 ? 3.031 11.244 11.575 1.00 89.69 87 GLY A CA 1
ATOM 665 C C . GLY A 1 87 ? 1.505 11.266 11.480 1.00 89.69 87 GLY A C 1
ATOM 666 O O . GLY A 1 87 ? 0.835 11.737 12.392 1.00 89.69 87 GLY A O 1
ATOM 667 N N . GLU A 1 88 ? 0.956 10.770 10.375 1.00 93.06 88 GLU A N 1
ATOM 668 C CA . GLU A 1 88 ? -0.477 10.675 10.144 1.00 93.06 88 GLU A CA 1
ATOM 669 C C . GLU A 1 88 ? -1.164 9.652 11.066 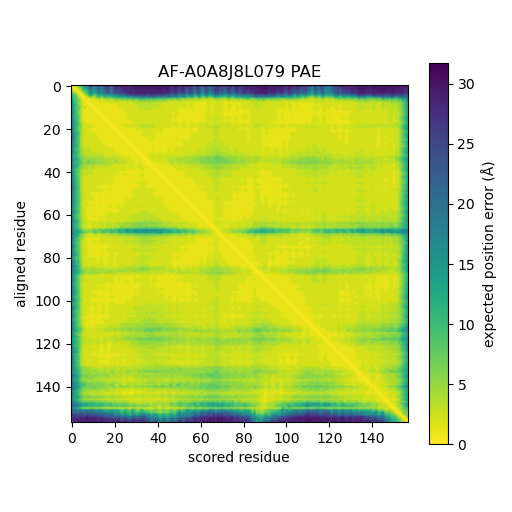1.00 93.06 88 GLU A C 1
ATOM 671 O O . GLU A 1 88 ? -0.555 8.690 11.544 1.00 93.06 88 GLU A O 1
ATOM 676 N N . SER A 1 89 ? -2.466 9.836 11.285 1.00 95.31 89 SER A N 1
ATOM 677 C CA . SER A 1 89 ? -3.267 8.902 12.074 1.00 95.31 89 SER A CA 1
ATOM 678 C C . SER A 1 89 ? -3.485 7.570 11.358 1.00 95.31 89 SER A C 1
ATOM 680 O O . SER A 1 89 ? -3.275 7.437 10.149 1.00 95.31 89 SER A O 1
ATOM 682 N N . TYR A 1 90 ? -3.980 6.557 12.074 1.00 96.69 90 TYR A N 1
ATOM 683 C CA . TYR A 1 90 ? -4.188 5.237 11.483 1.00 96.69 90 TYR A CA 1
ATOM 684 C C . TYR A 1 90 ? -5.173 5.262 10.308 1.00 96.69 90 TYR A C 1
ATOM 686 O O . TYR A 1 90 ? -4.938 4.595 9.298 1.00 96.69 90 TYR A O 1
ATOM 694 N N . ARG A 1 91 ? -6.247 6.060 10.403 1.00 96.62 91 ARG A N 1
ATOM 695 C CA . ARG A 1 91 ? -7.198 6.239 9.298 1.00 96.62 91 ARG A CA 1
ATOM 696 C C . ARG A 1 91 ? -6.498 6.825 8.074 1.00 96.62 91 ARG A C 1
ATOM 698 O O . ARG A 1 91 ? -6.637 6.290 6.979 1.00 96.62 91 ARG A O 1
ATOM 705 N N . GLN A 1 92 ? -5.727 7.895 8.263 1.00 95.88 92 GLN A N 1
ATOM 706 C CA . GLN A 1 92 ? -4.982 8.539 7.182 1.00 95.88 92 GLN A CA 1
ATOM 707 C C . GLN A 1 92 ? -3.962 7.576 6.565 1.00 95.88 92 GLN A C 1
ATOM 709 O O . GLN A 1 92 ? -3.913 7.441 5.345 1.00 95.88 92 GLN A O 1
ATOM 714 N N . ALA A 1 93 ? -3.227 6.829 7.392 1.00 97.19 93 ALA A N 1
ATOM 715 C CA . ALA A 1 93 ? -2.264 5.836 6.936 1.00 97.19 93 ALA A CA 1
ATOM 716 C C . ALA A 1 93 ? -2.916 4.735 6.084 1.00 97.19 93 ALA A C 1
ATOM 718 O O . ALA A 1 93 ? -2.360 4.352 5.053 1.00 97.19 93 ALA A O 1
ATOM 719 N N . LEU A 1 94 ? -4.087 4.229 6.488 1.00 97.94 94 LEU A N 1
ATOM 720 C CA . LEU A 1 94 ? -4.857 3.247 5.716 1.00 97.94 94 LEU A CA 1
ATOM 721 C C . LEU A 1 94 ? -5.335 3.828 4.383 1.00 97.94 94 LEU A C 1
ATOM 723 O O . LEU A 1 94 ? -5.167 3.184 3.348 1.00 97.94 94 LEU A O 1
ATOM 727 N N . THR A 1 95 ? -5.881 5.046 4.401 1.00 97.12 95 THR A N 1
ATOM 728 C CA . THR A 1 95 ? -6.364 5.734 3.198 1.00 97.12 95 THR A CA 1
ATOM 729 C C . THR A 1 95 ? -5.237 5.967 2.200 1.00 97.12 95 THR A C 1
ATOM 731 O O . THR A 1 95 ? -5.350 5.526 1.062 1.00 97.12 95 THR A O 1
ATOM 734 N N . LEU A 1 96 ? -4.129 6.582 2.623 1.00 97.00 96 LEU A N 1
ATOM 735 C CA . LEU A 1 96 ? -2.978 6.865 1.758 1.00 97.00 96 LEU A CA 1
ATOM 736 C C . LEU A 1 96 ? -2.369 5.583 1.185 1.00 97.00 96 LEU A C 1
ATOM 738 O O . LEU A 1 96 ? -2.094 5.503 -0.011 1.00 97.00 96 LEU A O 1
ATOM 742 N N . THR A 1 97 ? -2.224 4.547 2.019 1.00 98.25 97 THR A N 1
ATOM 743 C CA . THR A 1 97 ? -1.734 3.241 1.556 1.00 98.25 97 THR A CA 1
ATOM 744 C C . THR A 1 97 ? -2.664 2.656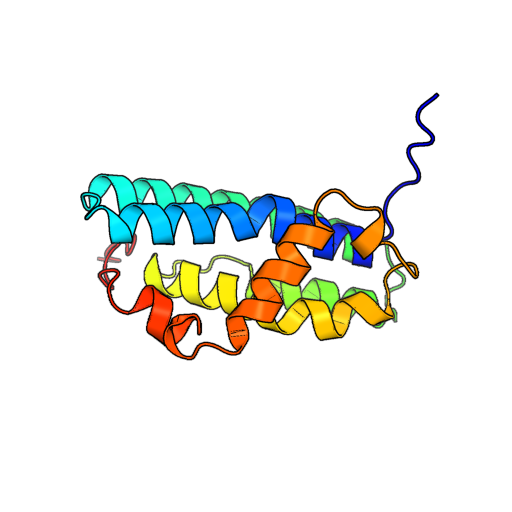 0.503 1.00 98.25 97 THR A C 1
ATOM 746 O O . THR A 1 97 ? -2.193 2.164 -0.518 1.00 98.25 97 THR A O 1
ATOM 749 N N . GLN A 1 98 ? -3.979 2.695 0.734 1.00 98.25 98 GLN A N 1
ATOM 750 C CA . GLN A 1 98 ? -4.925 2.143 -0.220 1.00 98.25 98 GLN A CA 1
ATOM 751 C C . GLN A 1 98 ? -4.903 2.909 -1.544 1.00 98.25 98 GLN A C 1
ATOM 753 O O . GLN A 1 98 ? -4.803 2.259 -2.576 1.00 98.25 98 GLN A O 1
ATOM 758 N N . LEU A 1 99 ? -4.901 4.244 -1.523 1.00 97.56 99 LEU A N 1
ATOM 759 C CA . LEU A 1 99 ? -4.797 5.061 -2.738 1.00 97.56 99 LEU A CA 1
ATOM 760 C C . LEU A 1 99 ? -3.556 4.690 -3.565 1.00 97.56 99 LEU A C 1
ATOM 762 O O . LEU A 1 99 ? -3.660 4.474 -4.768 1.00 97.56 99 LEU A O 1
ATOM 766 N N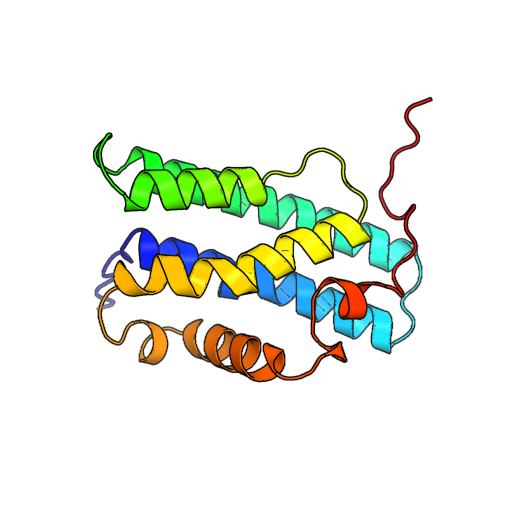 . CYS A 1 100 ? -2.407 4.468 -2.916 1.00 97.81 100 CYS A N 1
ATOM 767 C CA . CYS A 1 100 ? -1.209 3.983 -3.609 1.00 97.81 100 CYS A CA 1
ATOM 768 C C . CYS A 1 100 ? -1.426 2.612 -4.279 1.00 97.81 100 CYS A C 1
ATOM 770 O O . CYS A 1 100 ? -0.930 2.377 -5.377 1.00 97.81 100 CYS A O 1
ATOM 772 N N . LEU A 1 101 ? -2.159 1.692 -3.641 1.00 97.69 101 LEU A N 1
ATOM 773 C CA . LEU A 1 101 ? -2.485 0.379 -4.217 1.00 97.69 101 LEU A CA 1
ATOM 774 C C . LEU A 1 101 ? -3.519 0.458 -5.351 1.00 97.69 101 LEU A C 1
ATOM 776 O O . LEU A 1 101 ? -3.570 -0.451 -6.179 1.00 97.69 101 LEU A O 1
ATOM 780 N N . GLU A 1 102 ? -4.350 1.498 -5.371 1.00 96.00 102 GLU A N 1
ATOM 781 C CA . GLU A 1 102 ? -5.345 1.750 -6.417 1.00 96.00 102 GLU A CA 1
ATOM 782 C C . GLU A 1 102 ? -4.704 2.327 -7.681 1.00 96.00 102 GLU A C 1
ATOM 784 O O . GLU A 1 102 ? -5.012 1.880 -8.787 1.00 96.00 102 GLU A O 1
ATOM 789 N N . GLU A 1 103 ? -3.797 3.290 -7.512 1.00 95.62 103 GLU A N 1
ATOM 790 C CA . GLU A 1 103 ? -3.253 4.105 -8.602 1.00 95.62 103 GLU A CA 1
ATOM 791 C C . GLU A 1 103 ? -1.973 3.508 -9.199 1.00 95.62 103 GLU A C 1
ATOM 793 O O . GLU A 1 103 ? -1.896 3.286 -10.411 1.00 95.62 103 GLU A O 1
ATOM 798 N N . ALA A 1 104 ? -0.999 3.144 -8.355 1.00 96.75 104 ALA A N 1
ATOM 799 C CA . ALA A 1 104 ? 0.329 2.722 -8.802 1.00 96.75 104 ALA A CA 1
ATOM 800 C C . ALA A 1 104 ? 0.338 1.541 -9.794 1.00 96.75 104 ALA A C 1
ATOM 802 O O . ALA A 1 104 ? 1.218 1.510 -10.657 1.00 96.75 104 ALA A O 1
ATOM 803 N N . PRO A 1 105 ? -0.591 0.560 -9.750 1.00 96.75 105 PRO A N 1
ATOM 804 C CA . PRO A 1 105 ? -0.598 -0.511 -10.741 1.00 96.75 105 PRO A CA 1
ATOM 805 C C . PRO A 1 105 ? -0.754 -0.025 -12.181 1.00 96.75 105 PRO A C 1
ATOM 807 O O . PRO A 1 105 ? -0.133 -0.601 -13.074 1.00 96.75 105 PRO A O 1
ATOM 810 N N . ALA A 1 106 ? -1.558 1.016 -12.418 1.00 96.75 106 ALA A N 1
ATOM 811 C CA . ALA A 1 106 ? -1.774 1.549 -13.761 1.00 96.75 106 ALA A CA 1
ATOM 812 C C . ALA A 1 106 ? -0.482 2.133 -14.351 1.00 96.75 106 ALA A C 1
ATOM 814 O O . ALA A 1 106 ? -0.218 1.944 -15.539 1.00 96.75 106 ALA A O 1
ATOM 815 N N . ASP A 1 107 ? 0.335 2.759 -13.503 1.00 97.12 107 ASP A N 1
ATOM 816 C CA . ASP A 1 107 ? 1.590 3.393 -13.899 1.00 97.12 107 ASP A CA 1
ATOM 817 C C . ASP A 1 107 ? 2.753 2.398 -13.965 1.00 97.12 107 ASP A C 1
ATOM 819 O O . ASP A 1 107 ? 3.600 2.503 -14.844 1.00 97.12 107 ASP A O 1
ATOM 823 N N . LEU A 1 108 ? 2.792 1.390 -13.085 1.00 97.56 108 LEU A N 1
ATOM 824 C CA . LEU A 1 108 ? 3.902 0.431 -12.999 1.00 97.56 108 LEU A CA 1
ATOM 825 C C . LEU A 1 108 ? 3.791 -0.736 -13.990 1.00 97.56 108 LEU A C 1
ATOM 827 O O . LEU A 1 108 ? 4.813 -1.223 -14.477 1.00 97.56 108 LEU A O 1
ATOM 831 N N . LEU A 1 109 ? 2.579 -1.212 -14.303 1.00 96.94 109 LEU A N 1
ATOM 832 C CA . LEU A 1 109 ? 2.389 -2.362 -15.200 1.00 96.94 109 LEU A CA 1
ATOM 833 C C . LEU A 1 109 ? 2.993 -2.175 -16.603 1.00 96.94 109 LEU A C 1
ATOM 835 O O . LEU A 1 109 ? 3.580 -3.139 -17.096 1.00 96.94 109 LEU A O 1
ATOM 839 N N . PRO A 1 110 ? 2.932 -0.987 -17.239 1.00 96.81 110 PRO A N 1
ATOM 840 C CA . PRO A 1 110 ? 3.619 -0.729 -18.507 1.00 96.81 110 PRO A CA 1
ATOM 841 C C . PRO A 1 110 ? 5.139 -0.945 -18.471 1.00 96.81 110 PRO A C 1
ATOM 843 O O . PRO A 1 110 ? 5.746 -1.160 -19.520 1.00 96.81 110 PRO A O 1
ATOM 846 N N . HIS A 1 111 ? 5.755 -0.892 -17.287 1.00 96.25 111 HIS A N 1
ATOM 847 C CA . HIS A 1 111 ? 7.192 -1.088 -17.087 1.00 96.25 111 HIS A CA 1
ATOM 848 C C . HIS A 1 111 ? 7.555 -2.500 -16.602 1.00 96.25 111 HIS A C 1
ATOM 850 O O . HIS A 1 111 ? 8.739 -2.832 -16.518 1.00 96.25 111 HIS A O 1
ATOM 856 N N . ALA A 1 112 ? 6.565 -3.332 -16.271 1.00 95.19 112 ALA A N 1
ATOM 857 C CA . ALA A 1 112 ? 6.780 -4.691 -15.795 1.00 95.19 112 ALA A CA 1
ATOM 858 C C . ALA A 1 112 ? 6.800 -5.706 -16.962 1.00 95.19 112 ALA A C 1
ATOM 860 O O . ALA A 1 112 ? 6.183 -5.469 -18.002 1.00 95.19 112 ALA A O 1
ATOM 861 N N . PRO A 1 113 ? 7.474 -6.865 -16.812 1.00 94.00 113 PRO A N 1
ATOM 862 C CA . PRO A 1 113 ? 7.469 -7.913 -17.826 1.00 94.00 113 PRO A CA 1
ATOM 863 C C . PRO A 1 113 ? 6.055 -8.398 -18.152 1.00 94.00 113 PRO A C 1
ATOM 865 O O . PRO A 1 113 ? 5.241 -8.634 -17.255 1.00 94.00 113 PRO A O 1
ATOM 868 N N . GLU A 1 114 ? 5.779 -8.616 -19.438 1.00 93.94 114 GLU A N 1
ATOM 869 C CA . GLU A 1 114 ? 4.495 -9.158 -19.877 1.00 93.94 114 GLU A CA 1
ATOM 870 C C . GLU A 1 114 ? 4.208 -10.502 -19.184 1.00 93.94 114 GLU A C 1
ATOM 872 O O . GLU A 1 114 ? 5.055 -11.393 -19.117 1.00 93.94 114 GLU A O 1
ATOM 877 N N . GLY A 1 115 ? 2.998 -10.646 -18.640 1.00 92.62 115 GLY A N 1
ATOM 878 C CA . GLY A 1 115 ? 2.567 -11.868 -17.960 1.00 92.62 115 GLY A CA 1
ATOM 879 C C . GLY A 1 115 ? 3.049 -12.034 -16.513 1.00 92.62 115 GLY A C 1
ATOM 880 O O . GLY A 1 115 ? 2.605 -12.987 -15.871 1.00 92.62 115 GLY A O 1
ATOM 881 N N . CYS A 1 116 ? 3.853 -11.115 -15.953 1.00 93.75 116 CYS A N 1
ATOM 882 C CA . CYS A 1 116 ? 4.367 -11.219 -14.574 1.00 93.75 116 CYS A CA 1
ATOM 883 C C . CYS A 1 116 ? 3.250 -11.360 -13.521 1.00 93.75 116 CYS A C 1
ATOM 885 O O . CYS A 1 116 ? 3.375 -12.081 -12.530 1.00 93.75 116 CYS A O 1
ATOM 887 N N . VAL A 1 117 ? 2.097 -10.733 -13.761 1.00 93.88 117 VAL A N 1
ATOM 888 C CA . VAL A 1 117 ? 0.918 -10.834 -12.893 1.00 93.88 117 VAL A CA 1
ATOM 889 C C . VAL A 1 117 ? 0.394 -12.273 -12.842 1.00 93.88 117 VAL A C 1
ATOM 891 O O . VAL A 1 117 ? 0.065 -12.773 -11.772 1.00 93.88 117 VAL A O 1
ATOM 894 N N . ALA A 1 118 ? 0.339 -12.966 -13.980 1.00 93.19 118 ALA A N 1
ATOM 895 C CA . ALA A 1 118 ? -0.202 -14.322 -14.051 1.00 93.19 118 ALA A CA 1
ATOM 896 C C . ALA A 1 118 ? 0.747 -15.372 -13.447 1.00 93.19 118 ALA A C 1
ATOM 898 O O . ALA A 1 118 ? 0.294 -16.413 -12.975 1.00 93.19 118 ALA A O 1
ATOM 899 N N . THR A 1 119 ? 2.056 -15.113 -13.470 1.00 91.12 119 THR A N 1
ATOM 900 C CA . THR A 1 119 ? 3.089 -16.052 -13.007 1.00 91.12 119 THR A CA 1
ATOM 901 C C . THR A 1 119 ? 3.555 -15.790 -11.577 1.00 91.12 119 THR A C 1
ATOM 903 O O . THR A 1 119 ? 4.183 -16.655 -10.965 1.00 91.12 119 THR A O 1
ATOM 906 N N . SER A 1 120 ? 3.252 -14.619 -11.018 1.00 92.50 120 SER A N 1
ATOM 907 C CA . SER A 1 120 ? 3.664 -14.242 -9.671 1.00 92.50 120 SER A CA 1
ATOM 908 C C . SER A 1 120 ? 2.665 -14.689 -8.602 1.00 92.50 120 SER A C 1
ATOM 910 O O . SER A 1 120 ? 1.456 -14.765 -8.806 1.00 92.50 120 SER A O 1
ATOM 912 N N . SER A 1 121 ? 3.158 -14.915 -7.381 1.00 92.50 121 SER A N 1
ATOM 913 C CA . SER A 1 121 ? 2.275 -15.243 -6.252 1.00 92.50 121 SER A CA 1
ATOM 914 C C . SER A 1 121 ? 1.516 -14.027 -5.692 1.00 92.50 121 SER A C 1
ATOM 916 O O . SER A 1 121 ? 0.763 -14.178 -4.729 1.00 92.50 121 SER A O 1
ATOM 918 N N . TRP A 1 122 ? 1.787 -12.819 -6.194 1.00 94.94 122 TRP A N 1
ATOM 919 C CA . TRP A 1 122 ? 1.162 -11.569 -5.750 1.00 94.94 122 TRP A CA 1
ATOM 920 C C . TRP A 1 122 ? 0.109 -11.061 -6.732 1.00 94.94 122 TRP A C 1
ATOM 922 O O . TRP A 1 122 ? -0.842 -10.412 -6.301 1.00 94.94 122 TRP A O 1
ATOM 932 N N . GLY A 1 123 ? 0.221 -11.412 -8.014 1.00 96.25 123 GLY A N 1
ATOM 933 C CA . GLY A 1 123 ? -0.693 -10.957 -9.055 1.00 96.25 123 GLY A CA 1
ATOM 934 C C . GLY A 1 123 ? -2.169 -11.311 -8.846 1.00 96.25 123 GLY A C 1
ATOM 935 O O . GLY A 1 123 ? -3.006 -10.446 -9.118 1.00 96.25 123 GLY A O 1
ATOM 936 N N . PRO A 1 124 ? -2.538 -12.485 -8.287 1.00 96.31 124 PRO A N 1
ATOM 937 C CA . PRO A 1 124 ? -3.930 -12.753 -7.926 1.00 96.31 124 PRO A CA 1
ATOM 938 C C . PRO A 1 124 ? -4.488 -11.740 -6.920 1.00 96.31 124 PRO A C 1
ATOM 940 O O . PRO A 1 124 ? -5.591 -11.245 -7.108 1.00 96.31 124 PRO A O 1
ATOM 943 N N . ARG A 1 125 ? -3.697 -11.338 -5.912 1.00 96.06 125 ARG A N 1
ATOM 944 C CA . ARG A 1 125 ? -4.130 -10.336 -4.921 1.00 96.06 125 ARG A CA 1
ATOM 945 C C . ARG A 1 125 ? -4.359 -8.972 -5.552 1.00 96.06 125 ARG A C 1
ATOM 947 O O . ARG A 1 125 ? -5.341 -8.326 -5.220 1.00 96.06 125 ARG A O 1
ATOM 954 N N . MET A 1 126 ? -3.468 -8.550 -6.449 1.00 97.62 126 MET A N 1
ATOM 955 C CA . MET A 1 126 ? -3.651 -7.306 -7.198 1.00 97.62 126 MET A CA 1
ATOM 956 C C . MET A 1 126 ? -4.930 -7.353 -8.028 1.00 97.62 126 MET A C 1
ATOM 958 O O . MET A 1 126 ? -5.741 -6.437 -7.967 1.00 97.62 126 MET A O 1
ATOM 962 N N . THR A 1 127 ? -5.116 -8.434 -8.784 1.00 97.00 127 THR A N 1
ATOM 963 C CA . THR A 1 127 ? -6.277 -8.598 -9.663 1.00 97.00 127 THR A CA 1
ATOM 964 C C . THR A 1 127 ? -7.579 -8.559 -8.868 1.00 97.00 127 THR A C 1
ATOM 966 O O . THR A 1 127 ? -8.497 -7.822 -9.230 1.00 97.00 127 THR A O 1
ATOM 969 N N . ASP A 1 128 ? -7.637 -9.303 -7.762 1.00 96.19 128 ASP A N 1
ATOM 970 C CA . ASP A 1 128 ? -8.793 -9.326 -6.874 1.00 96.19 128 ASP A CA 1
ATOM 971 C C . ASP A 1 128 ? -9.037 -7.941 -6.262 1.00 96.19 128 ASP A C 1
ATOM 973 O O . ASP A 1 128 ? -10.156 -7.439 -6.333 1.00 96.19 128 ASP A O 1
ATOM 977 N N . PHE A 1 129 ? -8.006 -7.282 -5.724 1.00 96.75 129 PHE A N 1
ATOM 978 C CA . PHE A 1 129 ? -8.113 -5.938 -5.144 1.00 96.75 129 PHE A CA 1
ATOM 979 C C . PHE A 1 129 ? -8.668 -4.917 -6.150 1.00 96.75 129 PHE A C 1
ATOM 981 O O . PHE A 1 129 ? -9.668 -4.255 -5.873 1.00 96.75 129 PHE A O 1
ATOM 988 N N . LEU A 1 130 ? -8.087 -4.841 -7.353 1.00 95.75 130 LEU A N 1
ATOM 989 C CA . LEU A 1 130 ? -8.515 -3.900 -8.394 1.00 95.75 130 LEU A CA 1
ATOM 990 C C . LEU A 1 130 ? -9.942 -4.183 -8.888 1.00 95.75 130 LEU A C 1
ATOM 992 O O . LEU A 1 130 ? -10.674 -3.259 -9.244 1.00 95.75 130 LEU A O 1
ATOM 996 N N . ALA A 1 131 ? -10.378 -5.447 -8.885 1.00 95.81 131 ALA A N 1
ATOM 997 C CA . ALA A 1 131 ? -11.751 -5.799 -9.238 1.00 95.81 131 ALA A CA 1
ATOM 998 C C . ALA A 1 131 ? -12.780 -5.246 -8.235 1.00 95.81 131 ALA A C 1
ATOM 1000 O O . ALA A 1 131 ? -13.881 -4.868 -8.650 1.00 95.81 131 ALA A O 1
ATOM 1001 N N . HIS A 1 132 ? -12.422 -5.157 -6.948 1.00 94.50 132 HIS A N 1
ATOM 1002 C CA . HIS A 1 132 ? -13.292 -4.628 -5.893 1.00 94.50 132 HIS A CA 1
ATOM 1003 C C . HIS A 1 132 ? -13.440 -3.103 -5.933 1.00 94.50 132 HIS A C 1
ATOM 1005 O O . HIS A 1 132 ? -14.418 -2.594 -5.399 1.00 94.50 132 HIS A O 1
ATOM 1011 N N . LEU A 1 133 ? -12.571 -2.365 -6.636 1.00 91.62 133 LEU A N 1
ATOM 1012 C CA . LEU A 1 133 ? -12.686 -0.901 -6.759 1.00 91.62 133 LEU A CA 1
ATOM 1013 C C . LEU A 1 133 ? -13.986 -0.437 -7.426 1.00 91.62 133 LEU A C 1
ATOM 1015 O O . LEU A 1 133 ? -14.390 0.712 -7.276 1.00 91.62 133 LEU A O 1
ATOM 1019 N N . LYS A 1 134 ? -14.686 -1.327 -8.133 1.00 89.94 134 LYS A N 1
ATOM 1020 C CA . LYS A 1 134 ? -16.017 -1.034 -8.683 1.00 89.94 134 LYS A CA 1
ATOM 1021 C C . LYS A 1 134 ? -17.091 -0.878 -7.602 1.00 89.94 134 LYS A C 1
ATOM 1023 O O . LYS A 1 134 ? -18.158 -0.350 -7.907 1.00 89.94 134 LYS A O 1
ATOM 1028 N N . ASP A 1 135 ? -16.835 -1.352 -6.385 1.00 93.44 135 ASP A N 1
ATOM 1029 C CA . ASP A 1 135 ? -17.705 -1.171 -5.229 1.00 93.44 135 ASP A CA 1
ATOM 1030 C C . ASP A 1 135 ? -17.370 0.155 -4.516 1.00 93.44 135 ASP A C 1
ATOM 1032 O O . ASP A 1 135 ? -16.267 0.301 -3.979 1.00 93.44 135 ASP A O 1
ATOM 1036 N N . PRO A 1 136 ? -18.304 1.124 -4.455 1.00 89.81 136 PRO A N 1
ATOM 1037 C CA . PRO A 1 136 ? -18.101 2.372 -3.724 1.00 89.81 136 PRO A CA 1
ATOM 1038 C C . PRO A 1 136 ? -17.745 2.179 -2.245 1.00 89.81 136 PRO A C 1
ATOM 1040 O O . PRO A 1 136 ? -17.017 2.997 -1.692 1.00 89.81 136 PRO A O 1
ATOM 1043 N N . ALA A 1 137 ? -18.217 1.106 -1.601 1.00 90.00 137 ALA A N 1
ATOM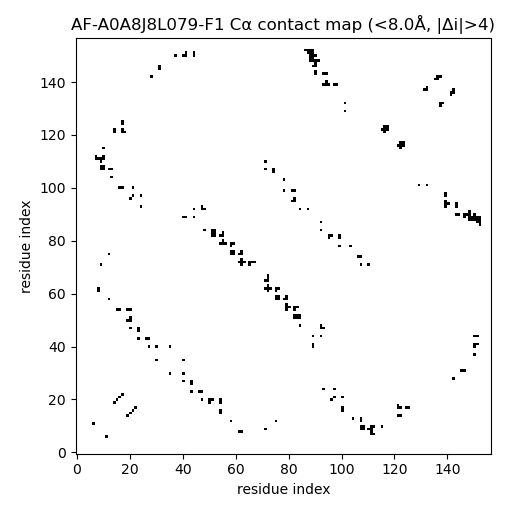 1044 C CA . ALA A 1 137 ? -17.896 0.822 -0.202 1.00 90.00 137 ALA A CA 1
ATOM 1045 C C . ALA A 1 137 ? -16.436 0.385 -0.005 1.00 90.00 137 ALA A C 1
ATOM 1047 O O . ALA A 1 137 ? -15.903 0.477 1.101 1.00 90.00 137 ALA A O 1
ATOM 1048 N N . PHE A 1 138 ? -15.785 -0.087 -1.071 1.00 92.31 138 PHE A N 1
ATOM 1049 C CA . PHE A 1 138 ? -14.388 -0.499 -1.041 1.00 92.31 138 PHE A CA 1
ATOM 1050 C C . PHE A 1 138 ? -13.422 0.670 -1.276 1.00 92.31 138 PHE A C 1
ATOM 1052 O O . PHE A 1 138 ? -12.243 0.539 -0.962 1.00 92.31 138 PHE A O 1
ATOM 1059 N N . GLN A 1 139 ? -13.905 1.817 -1.765 1.00 89.94 139 GLN A N 1
ATOM 1060 C CA . GLN A 1 139 ? -13.104 3.026 -1.988 1.00 89.94 139 GLN A CA 1
ATOM 1061 C C . GLN A 1 139 ? -12.457 3.513 -0.687 1.00 89.94 139 GLN A C 1
ATOM 1063 O O . GLN A 1 139 ? -13.126 3.568 0.347 1.00 89.94 139 GLN A O 1
ATOM 1068 N N . ALA A 1 140 ? -11.180 3.908 -0.737 1.00 89.25 140 ALA A N 1
ATOM 1069 C CA . ALA A 1 140 ? -10.354 4.165 0.450 1.00 89.25 140 ALA A CA 1
ATOM 1070 C C . ALA A 1 140 ? -11.027 5.065 1.503 1.00 89.25 140 ALA A C 1
ATOM 1072 O O . ALA A 1 140 ? -11.063 4.729 2.686 1.00 89.25 140 ALA A O 1
ATOM 1073 N N . HIS A 1 141 ? -11.624 6.178 1.069 1.00 83.00 141 HIS A N 1
ATOM 1074 C CA . HIS A 1 141 ? -12.276 7.138 1.963 1.00 83.00 141 HIS A CA 1
ATOM 1075 C C . HIS A 1 141 ? -13.482 6.541 2.701 1.00 83.00 141 HIS A C 1
ATOM 1077 O O . HIS A 1 141 ? -13.654 6.790 3.890 1.00 83.00 141 HIS A O 1
ATOM 1083 N N . HIS A 1 142 ? -14.293 5.732 2.016 1.00 89.25 142 HIS A N 1
ATOM 1084 C CA . HIS A 1 142 ? -15.468 5.092 2.609 1.00 89.25 142 HIS A CA 1
ATOM 1085 C C . HIS A 1 142 ? -15.088 3.882 3.460 1.00 89.25 142 HIS A C 1
ATOM 1087 O O . HIS A 1 142 ? -15.620 3.691 4.552 1.00 89.25 142 HIS A O 1
ATOM 1093 N N . ARG A 1 143 ? -14.132 3.079 2.987 1.00 94.19 143 ARG A N 1
ATOM 1094 C CA . ARG A 1 143 ? -13.720 1.836 3.644 1.00 94.19 143 ARG A CA 1
ATOM 1095 C C . ARG A 1 143 ? -13.181 2.075 5.055 1.00 94.19 143 ARG A C 1
ATOM 1097 O O . ARG A 1 143 ? -13.401 1.247 5.939 1.00 94.19 143 ARG A O 1
ATOM 1104 N N . TRP A 1 144 ? -12.499 3.201 5.271 1.00 96.12 144 TRP A N 1
ATOM 1105 C CA . TRP A 1 144 ? -11.826 3.516 6.536 1.00 96.12 144 TRP A CA 1
ATOM 1106 C C . TRP A 1 144 ? -12.539 4.565 7.395 1.00 96.12 144 TRP A C 1
ATOM 1108 O O . TRP A 1 144 ? -12.057 4.870 8.484 1.00 96.12 144 TRP A O 1
ATOM 1118 N N . GLU A 1 145 ? -13.700 5.073 6.972 1.00 92.25 145 GLU A N 1
ATOM 1119 C CA . GLU A 1 145 ? -14.453 6.126 7.679 1.00 92.25 145 GLU A CA 1
ATOM 1120 C C . GLU A 1 145 ? -14.768 5.762 9.144 1.00 92.25 145 GLU A C 1
ATOM 1122 O O . GLU A 1 145 ? -14.769 6.620 10.024 1.00 92.25 145 GLU A O 1
ATOM 1127 N N . ALA A 1 146 ? -14.971 4.472 9.427 1.00 90.25 146 ALA A N 1
ATOM 1128 C CA . ALA A 1 146 ? -15.298 3.967 10.760 1.00 90.25 146 ALA A CA 1
ATOM 1129 C C . ALA A 1 146 ? -14.105 3.888 11.741 1.00 90.25 146 ALA A C 1
ATOM 1131 O O . ALA A 1 146 ? -14.315 3.622 12.923 1.00 90.25 146 ALA A O 1
ATOM 1132 N N . VAL A 1 147 ? -12.861 4.071 11.285 1.00 93.00 147 VAL A N 1
ATOM 1133 C CA . VAL A 1 147 ? -11.664 4.067 12.152 1.00 93.00 147 VAL A CA 1
ATOM 1134 C C . VAL A 1 147 ? -11.591 5.401 12.883 1.00 93.00 147 VAL A C 1
ATOM 1136 O O . VAL A 1 147 ? -11.570 6.407 12.204 1.00 93.00 147 VAL A O 1
ATOM 1139 N N . GLU A 1 148 ? -11.517 5.474 14.211 1.00 91.12 148 GLU A N 1
ATOM 1140 C CA . GLU A 1 148 ? -11.383 6.761 14.934 1.00 91.12 148 GLU A CA 1
ATOM 1141 C C . GLU A 1 148 ? -10.178 7.601 14.435 1.00 91.12 148 GLU A C 1
ATOM 1143 O O . GLU A 1 148 ? -9.124 7.045 14.117 1.00 91.12 148 GLU A O 1
ATOM 1148 N N . GLU A 1 149 ? -10.339 8.930 14.330 1.00 86.12 149 GLU A N 1
ATOM 1149 C CA . GLU A 1 149 ? -9.315 9.836 13.758 1.00 86.12 149 GLU A CA 1
ATOM 1150 C C . GLU A 1 149 ? -8.059 9.944 14.617 1.00 86.12 149 GLU A C 1
ATOM 1152 O O . GLU A 1 149 ? -6.982 10.108 14.067 1.00 86.12 149 GLU A O 1
ATOM 1157 N N . ASP A 1 150 ? -8.181 9.776 15.931 1.00 88.62 150 ASP A N 1
ATOM 1158 C CA . ASP A 1 150 ? -7.112 9.989 16.909 1.00 88.62 150 ASP A CA 1
ATOM 1159 C C . ASP A 1 150 ? -6.250 8.736 17.162 1.00 88.62 150 ASP A C 1
ATOM 1161 O O . ASP A 1 150 ? -5.317 8.751 17.971 1.00 88.62 150 ASP A O 1
ATOM 1165 N N . ILE A 1 151 ? -6.535 7.607 16.499 1.00 89.38 151 ILE A N 1
ATOM 1166 C CA . ILE A 1 151 ? -5.747 6.384 16.688 1.00 89.38 151 ILE A CA 1
ATOM 1167 C C . ILE A 1 151 ? -4.348 6.586 16.116 1.00 89.38 151 ILE A C 1
ATOM 1169 O O . ILE A 1 151 ? -4.147 6.621 14.903 1.00 89.38 151 ILE A O 1
ATOM 1173 N N . GLY A 1 152 ? -3.364 6.611 17.014 1.00 78.56 152 GLY A N 1
ATOM 1174 C CA . GLY A 1 152 ? -1.963 6.769 16.651 1.00 78.56 152 GLY A CA 1
ATOM 1175 C C . GLY A 1 152 ? -1.521 8.207 16.433 1.00 78.56 152 GLY A C 1
ATOM 1176 O O . GLY A 1 152 ? -0.345 8.403 16.145 1.00 78.56 152 GLY A O 1
ATOM 1177 N N . GLU A 1 153 ? -2.412 9.181 16.624 1.00 77.88 153 GLU A N 1
ATOM 1178 C CA . GLU A 1 153 ? -1.987 10.551 16.870 1.00 77.88 153 GLU A CA 1
ATOM 1179 C C . GLU A 1 153 ? -1.280 10.569 18.227 1.00 77.88 153 GLU A C 1
ATOM 1181 O O . GLU A 1 153 ? -1.852 10.237 19.269 1.00 77.88 153 GLU A O 1
ATOM 1186 N N . THR A 1 154 ? 0.008 10.890 18.227 1.00 58.66 154 THR A N 1
ATOM 1187 C CA . THR A 1 154 ? 0.652 11.345 19.453 1.00 58.66 154 THR A CA 1
ATOM 1188 C C . THR A 1 154 ? 0.277 12.806 19.598 1.00 58.66 154 THR A C 1
ATOM 1190 O O . THR A 1 154 ? 0.663 13.590 18.736 1.00 58.66 154 THR A O 1
ATOM 1193 N N . GLU A 1 155 ? -0.478 13.170 20.639 1.00 49.22 155 GLU A N 1
ATOM 1194 C CA . GLU A 1 155 ? -0.641 14.574 21.025 1.00 49.22 155 GLU A CA 1
ATOM 1195 C C . GLU A 1 155 ? 0.754 15.219 21.061 1.00 49.22 155 GLU A C 1
ATOM 11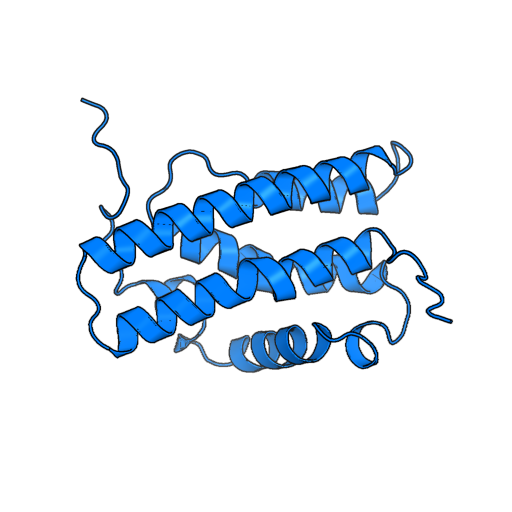97 O O . GLU A 1 155 ? 1.557 14.942 21.956 1.00 49.22 155 GLU A O 1
ATOM 1202 N N . GLU A 1 156 ? 1.072 16.047 20.066 1.00 43.84 156 GLU A N 1
ATOM 1203 C CA . GLU A 1 156 ? 2.091 17.071 20.240 1.00 43.84 156 GLU A CA 1
ATOM 1204 C C . GLU A 1 156 ? 1.501 18.076 21.235 1.00 43.84 156 GLU A C 1
ATOM 1206 O O . GLU A 1 156 ? 0.678 18.923 20.884 1.00 43.84 156 GLU A O 1
ATOM 1211 N N . GLY A 1 157 ? 1.855 17.895 22.508 1.00 39.50 157 GLY A N 1
ATOM 1212 C CA . GLY A 1 157 ? 1.772 18.944 23.522 1.00 39.50 157 GLY A CA 1
ATOM 1213 C C . GLY A 1 157 ? 2.878 19.974 23.346 1.00 39.50 157 GLY A C 1
ATOM 1214 O O . GLY A 1 157 ? 3.996 19.578 22.944 1.00 39.50 157 GLY A O 1
#

Nearest PDB structures (foldseek):
  2yev-assembly2_A  TM=3.671E-01  e=6.147E+00  Thermus thermophilus HB8
  4qim-assembly1_A  TM=3.476E-01  e=5.048E+00  Homo sapiens
  8tb7-assembly1_R  TM=3.526E-01  e=7.125E+00  Homo sapiens

Sequence (157 aa):
MDDLTAMTPAETALSLLFRKLHPHLEDAAHALARGAARRELERLHLKLITARLKTVELLEAEAEALPEDSPLAELLETLSANLTPVGESYRQALTLTQLCLEEAPADLLPHAPEGCVATSSWGPRMTDFLAHLKDPAFQAHHRWEAVEEDIGETEEG

pLDDT: mean 92.26, std 12.56, range [33.19, 98.5]

Radius of gyration: 16.26 Å; Cα contacts (8 Å, |Δi|>4): 162; chains: 1; bounding box: 38×44×43 Å

Solvent-accessible surface area (backbone atoms only — not comparable to full-atom values): 8817 Å² total; per-residue (Å²): 134,81,80,75,72,76,68,51,59,38,43,43,49,54,41,40,46,40,64,57,48,45,56,51,54,51,52,48,53,56,34,58,77,68,65,58,54,68,74,56,52,44,53,50,34,56,51,44,53,54,48,31,48,57,44,26,58,51,32,45,54,46,25,71,72,43,60,93,87,34,72,65,26,56,52,31,47,52,51,24,60,66,45,50,82,84,74,62,21,39,35,53,50,53,30,48,52,43,49,51,64,67,50,47,55,74,69,32,51,83,68,28,67,88,64,48,48,81,76,38,95,32,28,61,55,47,53,55,54,63,63,46,60,79,38,72,67,62,34,43,72,59,56,40,62,86,46,62,72,64,40,65,48,72,84,83,123

Foldseek 3Di:
DDPPPPFQLLLLLLCLLQVQQVVLLVVVLVCVVVVHDLVVLLVSLVSNLVSLVVSLVSLQVNLVVDDPPDPSSVLSNVLSVLSHDDQFASLVNQLSSLVSLQPSCVVSVVVGDPCSLVVDPRNVRSVVLNVCVVPPCSHSCNVSVPPDRCRRRDPPD

Mean predicted aligned error: 4.5 Å